Protein 5OLL (pdb70)

InterPro domains:
  IPR009101 Gurmarin/antifungal peptide [SSF57048] (53-87)

Radius of gyration: 8.44 Å; Cα contacts (8 Å, |Δi|>4): 80; chains: 1; bounding box: 19×17×18 Å

Sequence (35 aa):
EQCVKKDELCIPYYLDCCEEPLECKKVNWWWDHKKCIG

Structure (mmCIF, N/CA/C/O backbone):
data_5OLL
#
_entry.id   5OLL
#
_cell.length_a   53.650
_cell.length_b   53.650
_cell.length_c   38.110
_cell.angle_alpha   90.00
_cell.angle_beta   90.00
_cell.angle_gamma   120.00
#
_symmetry.space_group_name_H-M   'H 3'
#
loop_
_entity.id
_entity.type
_entity.pdbx_description
1 polymer Gurmarin
2 non-polymer 'NICKEL (II) ION'
3 water water
#
loop_
_atom_site.group_PDB
_atom_site.id
_atom_site.type_symbol
_atom_site.label_atom_id
_atom_site.label_alt_id
_atom_site.label_comp_id
_atom_site.label_asym_id
_atom_sit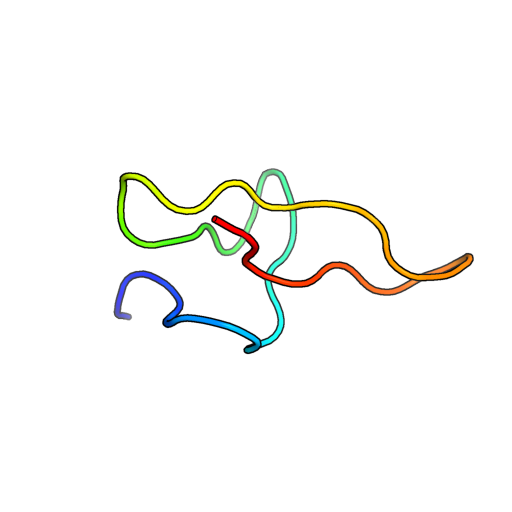e.label_entity_id
_atom_site.label_seq_id
_atom_site.pdbx_PDB_ins_code
_atom_site.Cartn_x
_atom_site.Cartn_y
_atom_site.Cartn_z
_atom_site.occupancy
_atom_site.B_iso_or_equiv
_atom_site.auth_seq_id
_atom_site.auth_comp_id
_atom_site.au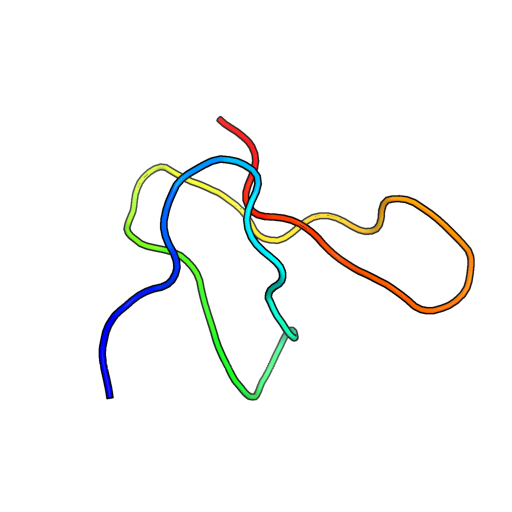th_asym_id
_atom_site.auth_atom_id
_atom_site.pdbx_PDB_model_num
ATOM 1 N N . GLU A 1 1 ? 1.014 1.658 27.869 1.00 33.17 1 GLU A N 1
ATOM 2 C CA . GLU A 1 1 ? 1.107 2.771 26.963 1.00 31.29 1 GLU A CA 1
ATOM 3 C C . GLU A 1 1 ? -0.005 2.710 25.930 1.00 31.62 1 GLU A C 1
ATOM 4 O O . GLU A 1 1 ? -0.535 1.647 25.637 1.00 29.49 1 GLU A O 1
ATOM 10 N N . GLN A 1 2 ? -0.385 3.864 25.410 1.00 28.92 2 GLN A N 1
ATOM 11 C CA . GLN A 1 2 ? -1.461 3.861 24.437 1.00 28.64 2 GLN A CA 1
ATOM 12 C C . GLN A 1 2 ? -0.951 4.301 23.079 1.00 29.08 2 GLN A C 1
ATOM 13 O O . GLN A 1 2 ? 0.061 4.992 22.980 1.00 26.38 2 GLN A O 1
ATOM 19 N N . CYS A 1 3 ? -1.707 3.978 22.025 1.00 25.70 3 CYS A N 1
ATOM 20 C CA . CYS A 1 3 ? -1.377 4.556 20.726 1.00 22.26 3 CYS A CA 1
ATOM 21 C C . CYS A 1 3 ? -1.557 6.102 20.811 1.00 22.82 3 CYS A C 1
ATOM 22 O O . CYS A 1 3 ? -2.398 6.613 21.580 1.00 23.88 3 CYS A O 1
ATOM 25 N N . VAL A 1 4 ? -0.763 6.848 20.035 1.00 22.32 4 VAL A N 1
ATOM 26 C CA . VAL A 1 4 ? -0.778 8.300 20.122 1.00 21.83 4 VAL A CA 1
ATOM 27 C C . VAL A 1 4 ? -1.970 8.878 19.347 1.00 24.45 4 VAL A C 1
ATOM 28 O O . VAL A 1 4 ? -2.256 8.471 18.206 1.00 24.06 4 VAL A O 1
ATOM 32 N N . LYS A 1 5 ? -2.643 9.845 19.984 1.00 24.47 5 LYS A N 1
ATOM 33 C CA . LYS A 1 5 ? -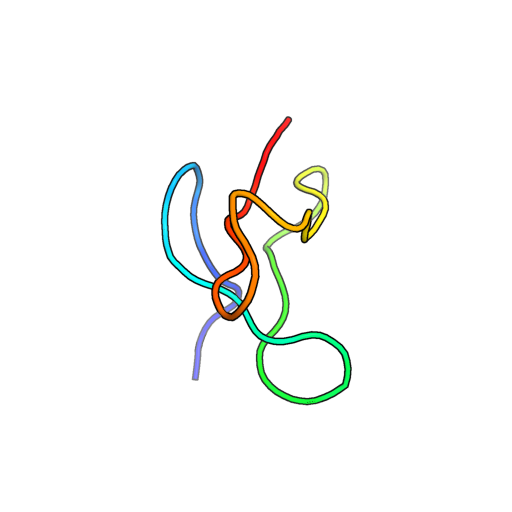3.838 10.457 19.435 1.00 24.81 5 LYS A CA 1
ATOM 34 C C . LYS A 1 5 ? -3.532 11.562 18.411 1.00 27.82 5 LYS A C 1
ATOM 35 O O . LYS A 1 5 ? -2.395 12.033 18.283 1.00 25.74 5 LYS A O 1
ATOM 41 N N . LYS A 1 6 ? -4.589 12.027 17.729 1.00 25.95 6 LYS A N 1
ATOM 42 C CA . LYS A 1 6 ? -4.434 13.059 16.695 1.00 27.00 6 LYS A CA 1
ATOM 43 C C . LYS A 1 6 ? -3.746 14.324 17.219 1.00 30.73 6 LYS A C 1
ATOM 44 O O . LYS A 1 6 ? -4.119 14.829 18.270 1.00 32.44 6 LYS A O 1
ATOM 50 N N . ASP A 1 7 ? -2.773 14.836 16.440 1.00 29.42 7 ASP A N 1
ATOM 51 C CA . ASP A 1 7 ? -1.995 16.062 16.671 1.00 29.79 7 ASP A CA 1
ATOM 52 C C . ASP A 1 7 ? -1.064 15.981 17.856 1.00 34.97 7 ASP A C 1
ATOM 53 O O . ASP A 1 7 ? -0.441 16.993 18.189 1.00 33.84 7 ASP A O 1
ATOM 58 N N . GLU A 1 8 ? -0.946 14.801 18.475 1.00 29.06 8 GLU A N 1
ATOM 59 C CA . GLU A 1 8 ? -0.001 14.617 19.583 1.00 28.50 8 GLU A CA 1
ATOM 60 C C . GLU A 1 8 ? 1.331 14.112 19.039 1.00 28.36 8 GLU A C 1
ATOM 61 O O . GLU A 1 8 ? 1.420 13.667 17.898 1.00 27.48 8 GLU A O 1
ATOM 67 N N . LEU A 1 9 ? 2.353 14.169 19.872 1.00 26.17 9 LEU A N 1
ATOM 68 C CA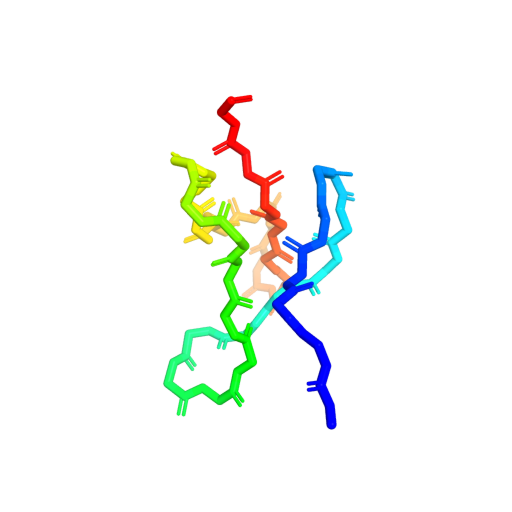 . LEU A 1 9 ? 3.694 13.806 19.471 1.00 24.94 9 LEU A CA 1
ATOM 69 C C . LEU A 1 9 ? 3.901 12.303 19.401 1.00 25.56 9 LEU A C 1
ATOM 70 O O . LEU A 1 9 ? 3.507 11.544 20.294 1.00 24.74 9 LEU A O 1
ATOM 75 N N . CYS A 1 10 ? 4.610 11.885 18.367 1.00 24.33 10 CYS A N 1
ATOM 76 C CA . CYS A 1 10 ? 4.929 10.461 18.178 1.00 22.92 10 CYS A CA 1
ATOM 77 C C . CYS A 1 10 ? 6.412 10.341 17.864 1.00 25.65 10 CYS A C 1
ATOM 78 O O . CYS A 1 10 ? 7.067 11.339 17.525 1.00 25.84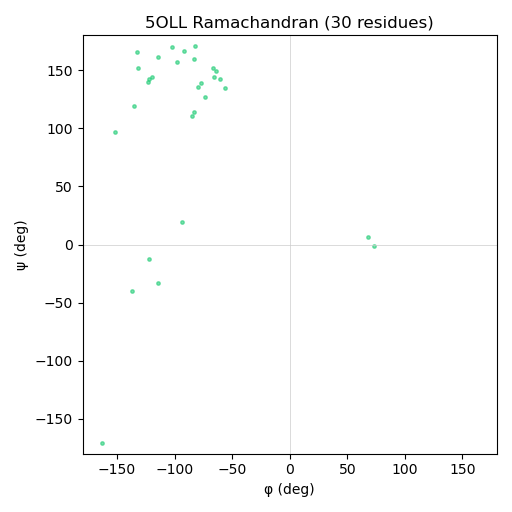 10 CYS A O 1
ATOM 81 N N . ILE A 1 11 ? 6.958 9.115 17.945 1.00 23.19 11 ILE A N 1
ATOM 82 C CA . ILE A 1 11 ? 8.355 8.901 17.608 1.00 23.73 11 ILE A CA 1
ATOM 83 C C . ILE A 1 11 ? 8.420 7.643 16.738 1.00 27.09 11 ILE A C 1
ATOM 84 O O . ILE A 1 11 ? 8.069 6.571 17.241 1.00 24.40 11 ILE A O 1
ATOM 89 N N . PRO A 1 12 ? 8.899 7.731 15.477 1.00 24.78 12 PRO A N 1
ATOM 90 C CA . PRO A 1 12 ? 8.985 6.509 14.661 1.00 26.62 12 PRO A CA 1
ATOM 91 C C . PRO A 1 12 ? 9.916 5.539 15.373 1.00 28.24 12 PRO A C 1
ATOM 92 O O . PRO A 1 12 ? 10.899 5.947 16.024 1.00 28.75 12 PRO A O 1
ATOM 96 N N . TYR A 1 13 ? 9.558 4.242 15.300 1.00 26.19 13 TYR A N 1
ATOM 97 C CA . TYR A 1 13 ? 10.301 3.129 15.905 1.00 26.06 13 TYR A CA 1
ATOM 98 C C . TYR A 1 13 ? 10.162 3.059 17.419 1.00 28.72 13 TYR A C 1
ATOM 99 O O . TYR A 1 13 ? 10.720 2.138 18.011 1.00 25.71 13 TYR A O 1
ATOM 108 N N . TYR A 1 14 ? 9.436 3.990 18.056 1.00 25.37 14 TYR A N 1
ATOM 109 C CA . TYR A 1 14 ? 9.384 4.011 19.523 1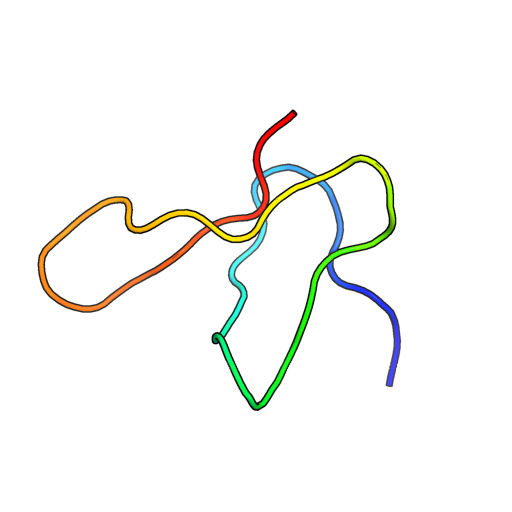.00 24.33 14 TYR A CA 1
ATOM 110 C C . TYR A 1 14 ? 8.009 4.259 20.126 1.00 24.53 14 TYR A C 1
ATOM 111 O O . TYR A 1 14 ? 7.703 3.703 21.154 1.00 26.00 14 TYR A O 1
ATOM 128 N N . LEU A 1 15 ? 7.203 5.162 19.544 1.00 22.50 15 LEU A N 1
ATOM 129 C CA . LEU A 1 15 ? 5.926 5.554 20.131 1.00 23.22 15 LEU A CA 1
ATOM 130 C C . LEU A 1 15 ? 5.023 5.975 18.981 1.00 23.62 15 LEU A C 1
ATOM 131 O O . LEU A 1 15 ? 5.086 7.103 18.464 1.00 25.14 15 LEU A O 1
ATOM 136 N N . ASP A 1 16 ? 4.204 5.044 18.546 1.00 20.68 16 ASP A N 1
ATOM 137 C CA . ASP A 1 16 ? 3.466 5.260 17.316 1.00 20.93 16 ASP A CA 1
ATOM 138 C C . ASP A 1 16 ? 1.994 5.656 17.498 1.00 21.73 16 ASP A C 1
ATOM 139 O O . ASP A 1 16 ? 1.458 5.691 18.610 1.00 22.17 16 ASP A O 1
ATOM 144 N N . CYS A 1 17 ? 1.373 6.059 16.374 1.00 21.28 17 CYS A N 1
ATOM 145 C CA . CYS A 1 17 ? 0.022 6.630 16.356 1.00 21.77 17 CYS A CA 1
ATOM 146 C C . CYS A 1 17 ? -1.058 5.607 16.351 1.00 24.78 17 CYS A C 1
ATOM 147 O O . CYS A 1 17 ? -0.864 4.528 15.792 1.00 24.92 17 CYS A O 1
ATOM 150 N N . CYS A 1 18 ? -2.269 6.023 16.753 1.00 21.57 18 CYS A N 1
ATOM 151 C CA . CYS A 1 18 ? -3.437 5.174 16.537 1.00 21.85 18 CYS A CA 1
ATOM 152 C C . CYS A 1 18 ? -3.798 5.204 15.066 1.00 26.34 18 CYS A C 1
ATOM 153 O O . CYS A 1 18 ? -4.069 6.301 14.540 1.00 25.77 18 CYS A O 1
ATOM 156 N N . GLU A 1 19 ? -3.929 4.041 14.441 1.00 24.01 19 GLU A N 1
ATOM 157 C CA A GLU A 1 19 ? -4.382 3.990 13.058 0.65 23.06 19 GLU A CA 1
ATOM 158 C CA B GLU A 1 19 ? -4.375 3.989 13.053 0.35 24.33 19 GLU A CA 1
ATOM 159 C C . GLU A 1 19 ? -5.756 4.676 12.953 1.00 27.75 19 GLU A C 1
ATOM 160 O O . GLU A 1 19 ? -6.577 4.582 13.877 1.00 25.52 19 GLU A O 1
ATOM 171 N N . PRO A 1 20 ? -6.045 5.427 11.868 1.00 26.69 20 PRO A N 1
ATOM 172 C CA . PRO A 1 20 ? -5.256 5.614 10.653 1.00 27.10 20 PRO A CA 1
ATOM 173 C C . PRO A 1 20 ? -4.325 6.822 10.642 1.00 29.17 20 PRO A C 1
ATOM 174 O O . PRO A 1 20 ? -3.900 7.252 9.566 1.00 31.39 20 PRO A O 1
ATOM 178 N N . LEU A 1 21 ? -3.989 7.365 11.832 1.00 26.80 21 LEU A N 1
ATOM 179 C CA . LEU A 1 21 ? -3.024 8.466 11.878 1.00 26.01 21 LEU A CA 1
ATOM 180 C C . LEU A 1 21 ? -1.636 7.961 11.434 1.00 28.30 21 LEU A C 1
ATOM 181 O O . LEU A 1 21 ? -1.317 6.767 11.585 1.00 29.13 21 LEU A O 1
ATOM 186 N N . GLU A 1 22 ? -0.817 8.855 10.879 1.00 28.61 22 GLU A N 1
ATOM 187 C CA . GLU A 1 22 ? 0.550 8.503 10.485 1.00 28.87 22 GLU A CA 1
ATOM 188 C C . GLU A 1 22 ? 1.495 9.440 11.222 1.00 28.71 22 GLU A C 1
ATOM 189 O O . GLU A 1 22 ? 1.180 10.617 11.417 1.00 29.45 22 GLU A O 1
ATOM 195 N N . CYS A 1 23 ? 2.635 8.909 11.642 1.00 27.84 23 CYS A N 1
ATOM 196 C CA . CYS A 1 23 ? 3.609 9.722 12.370 1.00 26.05 23 CYS A CA 1
ATOM 197 C C . CYS A 1 23 ? 4.491 10.468 11.358 1.00 32.61 23 CYS A C 1
ATOM 198 O O . CYS A 1 23 ? 5.260 9.850 10.633 1.00 34.48 23 CYS A O 1
ATOM 201 N N . LYS A 1 24 ? 4.339 11.796 11.280 1.00 27.25 24 LYS A N 1
ATOM 202 C CA . LYS A 1 24 ? 5.009 12.609 10.285 1.00 28.08 24 LYS A CA 1
ATOM 203 C C . LYS A 1 24 ? 5.904 13.640 10.948 1.00 28.93 24 LYS A C 1
ATOM 204 O O . LYS A 1 24 ? 5.524 14.243 11.949 1.00 29.56 24 LYS A O 1
ATOM 210 N N . LYS A 1 25 ? 7.041 13.923 10.328 1.00 30.64 25 LYS A N 1
ATOM 211 C CA . LYS A 1 25 ? 7.921 14.956 10.847 1.00 30.76 25 LYS A CA 1
ATOM 212 C C . LYS A 1 25 ? 7.187 16.290 10.729 1.00 35.84 25 LYS A C 1
ATOM 213 O O . LYS A 1 25 ? 6.400 16.491 9.785 1.00 37.20 25 LYS A O 1
ATOM 219 N N . VAL A 1 26 ? 7.386 17.183 11.701 1.00 30.70 26 VAL A N 1
ATOM 220 C CA . VAL A 1 26 ? 6.736 18.517 11.627 1.00 32.13 26 VAL A CA 1
ATOM 221 C C . VAL A 1 26 ? 7.774 19.608 11.675 1.00 36.03 26 VAL A C 1
ATOM 222 O O . VAL A 1 26 ? 7.460 20.770 11.403 1.00 35.69 26 VAL A O 1
ATOM 226 N N . ASN A 1 27 ? 9.010 19.250 12.023 1.00 32.01 27 ASN A N 1
ATOM 227 C CA . ASN A 1 27 ? 10.195 20.081 12.088 1.00 34.63 27 ASN A CA 1
ATOM 228 C C . ASN A 1 27 ? 11.431 19.150 12.122 1.00 38.02 27 ASN A C 1
ATOM 229 O O . ASN A 1 27 ? 11.246 17.929 11.923 1.00 40.80 27 ASN A O 1
ATOM 234 N N . TRP A 1 28 ? 12.645 19.711 12.384 0.30 38.20 28 TRP A N 1
ATOM 235 C CA A TRP A 1 28 ? 13.906 18.962 12.423 0.30 39.17 28 TRP A CA 1
ATOM 236 C CA B TRP A 1 28 ? 13.898 18.958 12.435 0.30 39.09 28 TRP A CA 1
ATOM 237 C C . TRP A 1 28 ? 13.921 17.788 13.397 0.30 41.95 28 TRP A C 1
ATOM 238 O O . TRP A 1 28 ? 14.553 16.773 13.112 0.30 40.10 28 TRP A O 1
ATOM 259 N N . TRP A 1 29 ? 13.275 17.943 14.549 1.00 40.42 29 TRP A N 1
ATOM 260 C CA . TRP A 1 29 ? 13.316 16.920 15.582 1.00 38.81 29 TRP A CA 1
ATOM 261 C C . TRP A 1 29 ? 12.041 16.207 15.926 1.00 35.31 29 TRP A C 1
ATOM 262 O O . TRP A 1 29 ? 12.097 15.049 16.364 1.00 35.69 29 TRP A O 1
ATOM 273 N N . ASP A 1 30 ? 10.916 16.907 15.836 1.00 29.14 30 ASP A N 1
ATOM 274 C CA . ASP A 1 30 ? 9.637 16.369 16.288 1.00 27.56 30 ASP A CA 1
ATOM 275 C C . ASP A 1 30 ? 8.793 15.789 15.213 1.00 27.69 30 ASP A C 1
ATOM 276 O O . ASP A 1 30 ? 8.828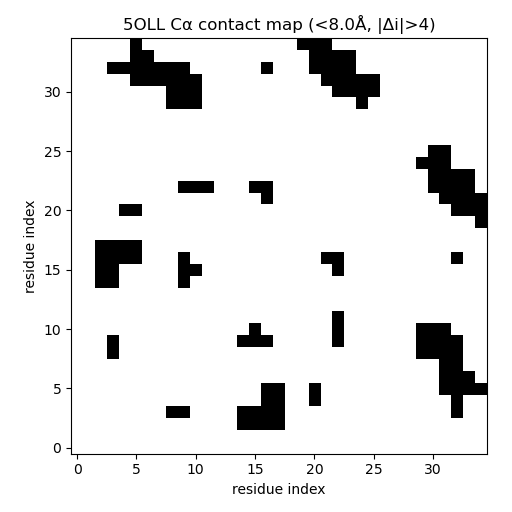 16.255 14.058 1.00 28.04 30 ASP A O 1
ATOM 281 N N . HIS A 1 31 ? 7.885 14.886 15.641 1.00 24.80 31 HIS A N 1
ATOM 282 C CA . HIS A 1 31 ? 6.888 14.243 14.766 1.00 24.74 31 HIS A CA 1
ATOM 283 C C . HIS A 1 31 ? 5.542 14.332 15.428 1.00 26.88 31 HIS A C 1
ATOM 284 O O . HIS A 1 31 ? 5.451 14.374 16.657 1.00 26.28 31 HIS A O 1
ATOM 291 N N . LYS A 1 32 ? 4.487 14.346 14.614 1.00 25.79 32 LYS A N 1
ATOM 292 C CA A LYS A 1 32 ? 3.142 14.398 15.146 0.40 25.02 32 LYS A CA 1
ATOM 293 C CA B LYS A 1 32 ? 3.131 14.456 15.112 0.60 25.52 32 LYS A CA 1
ATOM 294 C C . LYS A 1 32 ? 2.269 13.447 14.373 1.00 28.07 32 LYS A C 1
ATOM 295 O O . LYS A 1 32 ? 2.535 13.157 13.201 1.00 26.80 32 LYS A O 1
ATOM 306 N N . CYS A 1 33 ? 1.190 13.010 15.02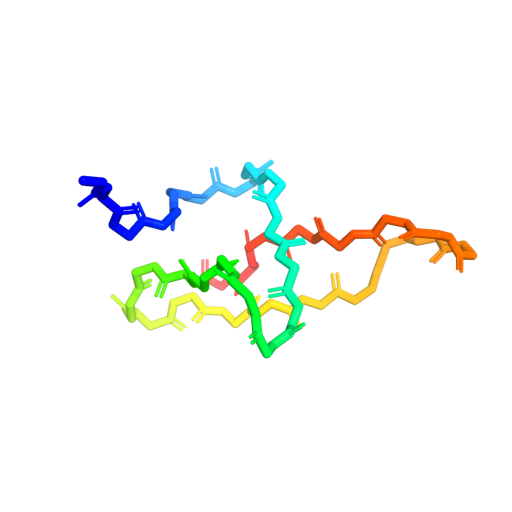0 1.00 24.84 33 CYS A N 1
ATOM 307 C CA . CYS A 1 33 ? 0.207 12.097 14.432 1.00 25.10 33 CYS A CA 1
ATOM 308 C C . CYS A 1 33 ? -0.785 12.862 13.589 1.00 28.78 33 CYS A C 1
ATOM 309 O O . CYS A 1 33 ? -1.542 13.679 14.109 1.00 29.84 33 CYS A O 1
ATOM 312 N N . ILE A 1 34 ? -0.756 12.625 12.282 1.00 28.86 34 ILE A N 1
ATOM 313 C CA . ILE A 1 34 ? -1.542 13.362 11.306 1.00 31.10 34 ILE A CA 1
ATOM 314 C C . ILE A 1 34 ? -2.437 12.447 10.471 1.00 34.50 34 ILE A C 1
ATOM 315 O O . ILE A 1 34 ? -2.009 11.360 10.090 1.00 31.10 34 ILE A O 1
ATOM 320 N N . GLY A 1 35 ? -3.661 12.885 10.205 1.00 34.80 35 GLY A N 1
ATOM 321 C CA . GLY A 1 35 ? -4.572 12.106 9.368 1.00 35.43 35 GLY A CA 1
ATOM 322 C C . GLY A 1 35 ? -6.002 12.001 9.874 1.00 43.82 35 GLY A C 1
ATOM 323 O O . GLY A 1 35 ? -6.412 12.827 10.728 1.00 42.02 35 GLY A O 1
#

Foldseek 3Di:
DDAAEAFDWADPPPHHHDPPWHWAAPDDDTTGTHD

Solvent-accessible surface area: 3126 Å² total; per-residue (Å²): 190,139,61,15,96,131,89,99,74,1,74,51,234,167,40,98,14,24,161,109,21,103,36,103,152,73,70,218,191,54,29,71,0,60,77

B-factor: mean 34.98, std 11.15, range [20.68, 79.93]

Secondary structure (DSSP, 8-state):
--PBPTTSEEBTTTBPBPTT-EEEE-SSS-EEEE-

Nearest PDB structures (foldseek):
  5oll-assembly1_A  TM=1.029E+00  e=4.529E-06  Gymnema sylvestre
  1c4e-assembly1_A  TM=7.184E-01  e=4.675E-05  Gymnema sylvestre
  1gur-assembly1_A  TM=7.665E-01  e=6.259E-05  Gymnema sylvestre
  1eit-assembly1_A  TM=8.167E-01  e=3.841E-02  Agelenopsis aperta
  1h59-assembly1_B  TM=8.114E-01  e=9.915E-02  Homo sapiens

Organism: Gymnema sylvestre (NCBI:txid4068)